Protein AF-A0A9E4KRG9-F1 (afdb_monomer_lite)

Secondary structure (DSSP, 8-state):
---S--TT-EEEE-S--TT--TTS-GGGTT-EEEEEEEEEEEE-HHHHHTT-TTPPEEEEEEEEEEHHHHHT--TTT---EEEEEEEGGGEEE----SS-------S-----HHHHHHHHHHHHHHHTTSS-HHHHHHHHHHHHHHHHHTT-------

Foldseek 3Di:
DDDPDDAFFKKAFACDFDVAAPPDDNLRHRFIWGFHDKPQWDFRVVVVVVVPPVGGTFIKTWTKDQPCRSVVHDCVVRVDIDTDIDTPSRIDGPPPDDDPPDDPDPDDPDQDPVRVVVVVVVVVCVVVVVDDPVVVVVVVVVVVVVVVVVPDDPPDDD

Structure (mmCIF, N/CA/C/O backbone):
data_AF-A0A9E4KRG9-F1
#
_entry.id   AF-A0A9E4KRG9-F1
#
loop_
_atom_site.group_PDB
_atom_site.id
_atom_site.type_symbol
_atom_site.label_atom_id
_atom_site.label_alt_id
_atom_site.label_comp_id
_atom_site.label_asym_id
_atom_site.label_entity_id
_atom_site.label_seq_id
_atom_site.pdbx_PDB_ins_code
_atom_site.Cartn_x
_atom_site.Cartn_y
_atom_site.Cartn_z
_atom_site.occupancy
_atom_site.B_iso_or_equiv
_atom_site.auth_seq_id
_atom_site.auth_comp_id
_atom_site.auth_asym_id
_atom_site.auth_atom_id
_atom_site.pdbx_PDB_model_num
ATOM 1 N N . MET A 1 1 ? -14.558 -3.776 16.386 1.00 57.44 1 MET A N 1
ATOM 2 C CA . MET A 1 1 ? -14.809 -3.079 15.109 1.00 57.44 1 MET A CA 1
ATOM 3 C C . MET A 1 1 ? -14.667 -4.122 14.015 1.00 57.44 1 MET A C 1
ATOM 5 O O . MET A 1 1 ? -13.702 -4.876 14.078 1.00 57.44 1 MET A O 1
ATOM 9 N N . ALA A 1 2 ? -15.660 -4.271 13.137 1.00 69.31 2 ALA A N 1
ATOM 10 C CA . ALA A 1 2 ? -15.587 -5.245 12.046 1.00 69.31 2 ALA A CA 1
ATOM 11 C C . ALA A 1 2 ? -14.516 -4.801 11.027 1.00 69.31 2 ALA A C 1
ATOM 13 O O . ALA A 1 2 ? -14.382 -3.591 10.827 1.00 69.31 2 ALA A O 1
ATOM 14 N N . PRO A 1 3 ? -13.743 -5.727 10.431 1.00 77.38 3 PRO A N 1
ATOM 15 C CA . PRO A 1 3 ? -12.738 -5.379 9.429 1.00 77.38 3 PRO A CA 1
ATOM 16 C C . PRO A 1 3 ? -13.413 -4.740 8.209 1.00 77.38 3 PRO A C 1
ATOM 18 O O . PRO A 1 3 ? -14.397 -5.269 7.696 1.00 77.38 3 PRO A O 1
ATOM 21 N N . LYS A 1 4 ? -12.905 -3.588 7.756 1.00 89.62 4 LYS A N 1
ATOM 22 C CA . LYS A 1 4 ? -13.447 -2.861 6.595 1.00 89.62 4 LYS A CA 1
ATOM 23 C C . LYS A 1 4 ? -13.113 -3.528 5.260 1.00 89.62 4 LYS A C 1
ATOM 25 O O . LYS A 1 4 ? -13.777 -3.246 4.263 1.00 89.62 4 LYS A O 1
ATOM 30 N N . TYR A 1 5 ? -12.071 -4.356 5.233 1.00 93.75 5 TYR A N 1
ATOM 31 C CA . TYR A 1 5 ? -11.558 -4.953 4.011 1.00 93.75 5 TYR A CA 1
ATOM 32 C C . TYR A 1 5 ? -11.323 -6.458 4.140 1.00 93.75 5 TYR A C 1
ATOM 34 O O . TYR A 1 5 ? -11.016 -6.961 5.222 1.00 93.75 5 TYR A O 1
ATOM 42 N N . GLU A 1 6 ? -11.404 -7.154 3.009 1.00 93.50 6 GLU A N 1
ATOM 43 C CA . GLU A 1 6 ? -11.217 -8.604 2.908 1.00 93.50 6 GLU A CA 1
ATOM 44 C C . GLU A 1 6 ? -9.914 -8.974 2.183 1.00 93.50 6 GLU A C 1
ATOM 46 O O . GLU A 1 6 ? -9.365 -8.199 1.394 1.00 93.50 6 GLU A O 1
ATOM 51 N N . ILE A 1 7 ? -9.409 -10.185 2.435 1.00 94.81 7 ILE A N 1
ATOM 52 C CA . ILE A 1 7 ? -8.264 -10.734 1.697 1.00 94.81 7 ILE A CA 1
ATOM 53 C C . ILE A 1 7 ? -8.642 -10.864 0.214 1.00 94.81 7 ILE A C 1
ATOM 55 O O . ILE A 1 7 ? -9.732 -11.306 -0.129 1.00 94.81 7 ILE A O 1
ATOM 59 N N . GLY A 1 8 ? -7.734 -10.456 -0.671 1.00 94.25 8 GLY A N 1
ATOM 60 C CA . GLY A 1 8 ? -7.955 -10.366 -2.114 1.00 94.25 8 GLY A CA 1
ATOM 61 C C . GLY A 1 8 ? -8.511 -9.015 -2.573 1.00 94.25 8 GLY A C 1
ATOM 62 O O . GLY A 1 8 ? -8.489 -8.721 -3.769 1.00 94.25 8 GLY A O 1
ATOM 63 N N . GLN A 1 9 ? -8.953 -8.148 -1.656 1.00 94.06 9 GLN A N 1
ATOM 64 C CA . GLN A 1 9 ? -9.490 -6.844 -2.027 1.00 94.06 9 GLN A CA 1
ATOM 65 C C . GLN A 1 9 ? -8.391 -5.892 -2.514 1.00 94.06 9 GLN A C 1
ATOM 67 O O . GLN A 1 9 ? -7.325 -5.756 -1.906 1.00 94.06 9 GLN A O 1
ATOM 72 N N . ARG A 1 10 ? -8.673 -5.183 -3.614 1.00 94.75 10 ARG A N 1
ATOM 73 C CA . ARG A 1 10 ? -7.819 -4.109 -4.133 1.00 94.75 10 ARG A CA 1
ATOM 74 C C . ARG A 1 10 ? -8.012 -2.830 -3.328 1.00 94.75 10 ARG A C 1
ATOM 76 O O . ARG A 1 10 ? -9.131 -2.341 -3.155 1.00 94.75 10 ARG A O 1
ATOM 83 N N . VAL A 1 11 ? -6.901 -2.247 -2.905 1.00 96.25 11 VAL A N 1
ATOM 84 C CA . VAL A 1 11 ? -6.856 -1.015 -2.114 1.00 96.25 11 VAL A CA 1
ATOM 85 C C . VAL A 1 11 ? -5.845 -0.036 -2.693 1.00 96.25 11 VAL A C 1
ATOM 87 O O . VAL A 1 11 ? -4.944 -0.404 -3.448 1.00 96.25 11 VAL A O 1
ATOM 90 N N . LYS A 1 12 ? -5.999 1.236 -2.340 1.00 96.06 12 LYS A N 1
ATOM 91 C CA . LYS A 1 12 ? -5.018 2.287 -2.597 1.00 96.06 12 LYS A CA 1
ATOM 92 C C . LYS A 1 12 ? -4.578 2.882 -1.268 1.00 96.06 12 LYS A C 1
ATOM 94 O O . LYS A 1 12 ? -5.410 3.120 -0.393 1.00 96.06 12 LYS A O 1
ATOM 99 N N . VAL A 1 13 ? -3.282 3.141 -1.140 1.00 95.69 13 VAL A N 1
ATOM 100 C CA . VAL A 1 13 ? -2.725 3.835 0.022 1.00 95.69 13 VAL A CA 1
ATOM 101 C C . VAL A 1 13 ? -2.901 5.339 -0.166 1.00 95.69 13 VAL A C 1
ATOM 103 O O . VAL A 1 13 ? -2.589 5.888 -1.225 1.00 95.69 13 VAL A O 1
ATOM 106 N N . LEU A 1 14 ? -3.396 6.029 0.856 1.00 94.00 14 LEU A N 1
ATOM 107 C CA . LEU A 1 14 ? -3.533 7.483 0.851 1.00 94.00 14 LEU A CA 1
ATOM 108 C C . LEU A 1 14 ? -2.160 8.177 0.814 1.00 94.00 14 LEU A C 1
ATOM 110 O O . LEU A 1 14 ? -1.163 7.665 1.322 1.00 94.00 14 LEU A O 1
ATOM 114 N N . MET A 1 15 ? -2.107 9.375 0.225 1.00 91.44 15 MET A N 1
ATOM 115 C CA . MET A 1 15 ? -0.889 10.204 0.213 1.00 91.44 15 MET A CA 1
ATOM 116 C C . MET A 1 15 ? -0.551 10.764 1.599 1.00 91.44 15 MET A C 1
ATOM 118 O O . MET A 1 15 ? 0.615 10.962 1.939 1.00 91.44 15 MET A O 1
ATOM 122 N N . GLN A 1 16 ? -1.584 11.025 2.396 1.00 86.50 16 GLN A N 1
ATOM 123 C CA . GLN A 1 16 ? -1.493 11.575 3.739 1.00 86.50 16 GLN A CA 1
ATOM 124 C C . GLN A 1 16 ? -2.760 11.233 4.521 1.00 86.50 16 GLN A C 1
ATOM 126 O O . GLN A 1 16 ? -3.843 11.145 3.941 1.00 86.50 16 GLN A O 1
ATOM 131 N N . VAL A 1 17 ? -2.618 11.084 5.837 1.00 79.56 17 VAL A N 1
ATOM 132 C CA . VAL A 1 17 ? -3.731 10.915 6.776 1.00 79.56 17 VAL A CA 1
ATOM 133 C C . VAL A 1 17 ? -3.519 11.887 7.930 1.00 79.56 17 VAL A C 1
ATOM 135 O O . VAL A 1 17 ? -2.557 11.766 8.695 1.00 79.56 17 VAL A O 1
ATOM 138 N N . THR A 1 18 ? -4.411 12.866 8.071 1.00 78.69 18 THR A N 1
ATOM 139 C CA . THR A 1 18 ? -4.404 13.772 9.225 1.00 78.69 18 THR A CA 1
ATOM 140 C C . THR A 1 18 ? -4.668 12.961 10.488 1.00 78.69 18 THR A C 1
ATOM 142 O O . THR A 1 18 ? -5.643 12.223 10.553 1.00 78.69 18 THR A O 1
ATOM 145 N N . GLY A 1 19 ? -3.794 13.052 11.493 1.00 70.69 19 GLY A N 1
ATOM 146 C CA . GLY A 1 19 ? -3.976 12.271 12.726 1.00 70.69 19 GLY A CA 1
ATOM 147 C C . GLY A 1 19 ? -3.641 10.771 12.613 1.00 70.69 19 GLY A C 1
ATOM 148 O O . GLY A 1 19 ? -3.603 10.101 13.640 1.00 70.69 19 GLY A O 1
ATOM 149 N N . GLY A 1 20 ? -3.337 10.265 11.412 1.00 66.69 20 GLY A N 1
ATOM 150 C CA . GLY A 1 20 ? -3.124 8.837 11.160 1.00 66.69 20 GLY A CA 1
ATOM 151 C C . GLY A 1 20 ? -1.806 8.282 11.691 1.00 66.69 20 GLY A C 1
ATOM 152 O O . GLY A 1 20 ? -0.917 9.008 12.150 1.00 66.69 20 GLY A O 1
ATOM 153 N N . THR A 1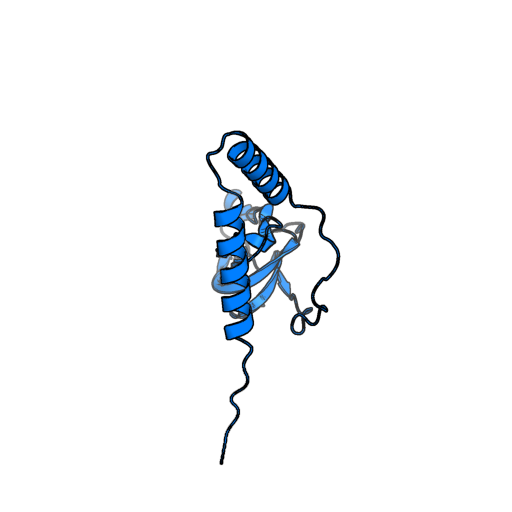 21 ? -1.659 6.964 11.616 1.00 70.44 21 THR A N 1
ATOM 154 C CA . THR A 1 21 ? -0.433 6.275 12.050 1.00 70.44 21 THR A CA 1
ATOM 155 C C . THR A 1 21 ? 0.797 6.758 11.256 1.00 70.44 21 THR A C 1
ATOM 157 O O . THR A 1 21 ? 0.727 6.989 10.055 1.00 70.44 21 THR A O 1
ATOM 160 N N . ILE A 1 22 ? 1.954 6.952 11.903 1.00 75.50 22 ILE A N 1
ATOM 161 C CA . ILE A 1 22 ? 3.155 7.533 11.246 1.00 75.50 22 ILE A CA 1
ATOM 162 C C . ILE A 1 22 ? 4.016 6.516 10.484 1.00 75.50 22 ILE A C 1
ATOM 164 O O . ILE A 1 22 ? 5.035 6.882 9.905 1.00 75.50 22 ILE A O 1
ATOM 168 N N . ARG A 1 23 ? 3.657 5.231 10.535 1.00 85.12 23 ARG A N 1
ATOM 169 C CA . ARG A 1 23 ? 4.525 4.127 10.104 1.00 85.12 23 ARG A CA 1
ATOM 170 C C . ARG A 1 23 ? 4.340 3.725 8.641 1.00 85.12 23 ARG A C 1
ATOM 172 O O . ARG A 1 23 ? 5.113 2.901 8.172 1.00 85.12 23 ARG A O 1
ATOM 179 N N . THR A 1 24 ? 3.392 4.323 7.917 1.00 90.69 24 THR A N 1
ATOM 180 C CA . THR A 1 24 ? 3.187 4.035 6.491 1.00 90.69 24 THR A CA 1
ATOM 181 C C . THR A 1 24 ? 4.335 4.620 5.652 1.00 90.69 24 THR A C 1
ATOM 183 O O . THR A 1 24 ? 4.474 5.856 5.591 1.00 90.69 24 THR A O 1
ATOM 186 N N . PRO A 1 25 ? 5.169 3.776 5.007 1.00 91.19 25 PRO A N 1
ATOM 187 C CA . PRO A 1 25 ? 6.351 4.223 4.270 1.00 91.19 25 PRO A CA 1
ATOM 188 C C . PRO A 1 25 ? 6.001 5.128 3.090 1.00 91.19 25 PRO A C 1
ATOM 190 O O . PRO A 1 25 ? 4.944 4.978 2.488 1.00 91.19 25 PRO A O 1
ATOM 193 N N . PHE A 1 26 ? 6.894 6.048 2.719 1.00 90.38 26 PHE A N 1
ATOM 194 C CA . PHE A 1 26 ? 6.642 6.983 1.615 1.00 90.38 26 PHE A CA 1
ATOM 195 C C . PHE A 1 26 ? 6.447 6.294 0.261 1.00 90.38 26 PHE A C 1
ATOM 197 O O . PHE A 1 26 ? 5.566 6.697 -0.489 1.00 90.38 26 PHE A O 1
ATOM 204 N N . PHE A 1 27 ? 7.213 5.239 -0.030 1.00 91.06 27 PHE A N 1
ATOM 205 C CA . PHE A 1 27 ? 7.211 4.586 -1.344 1.00 91.06 27 PHE A CA 1
ATOM 206 C C . PHE A 1 27 ? 5.897 3.866 -1.687 1.00 91.06 27 PHE A C 1
ATOM 208 O O . PHE A 1 27 ? 5.615 3.646 -2.859 1.00 91.06 27 PHE A O 1
ATOM 215 N N . VAL A 1 28 ? 5.067 3.524 -0.692 1.00 94.56 28 VAL A N 1
ATOM 21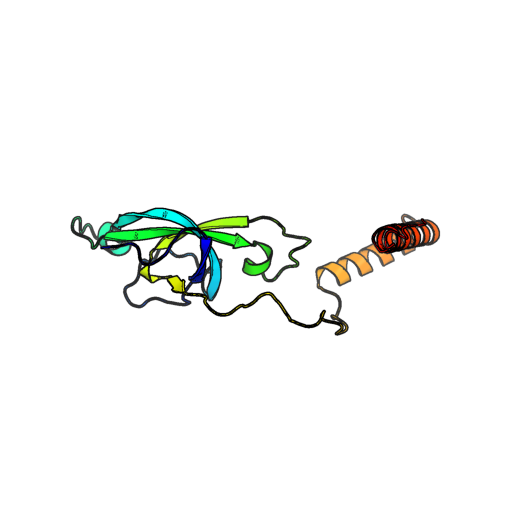6 C CA . VAL A 1 28 ? 3.742 2.923 -0.935 1.00 94.56 28 VAL A CA 1
ATOM 217 C C . VAL A 1 28 ? 2.620 3.955 -1.016 1.00 94.56 28 VAL A C 1
ATOM 219 O O . VAL A 1 28 ? 1.516 3.615 -1.434 1.00 94.56 28 VAL A O 1
ATOM 222 N N . ARG A 1 29 ? 2.852 5.213 -0.623 1.00 93.62 29 ARG A N 1
ATOM 223 C CA . ARG A 1 29 ? 1.800 6.242 -0.594 1.00 93.62 29 ARG A CA 1
ATOM 224 C C . ARG A 1 29 ? 1.333 6.567 -2.007 1.00 93.62 29 ARG A C 1
ATOM 226 O O . ARG A 1 29 ? 2.136 6.761 -2.911 1.00 93.62 29 ARG A O 1
ATOM 233 N N . GLY A 1 30 ? 0.017 6.603 -2.203 1.00 93.38 30 GLY A N 1
ATOM 234 C CA . GLY A 1 30 ? -0.599 6.791 -3.516 1.00 93.38 30 GLY A CA 1
ATOM 235 C C . GLY A 1 30 ? -0.592 5.548 -4.411 1.00 93.38 30 GLY A C 1
ATOM 236 O O . GLY A 1 30 ? -1.289 5.552 -5.428 1.00 93.38 30 GLY A O 1
ATOM 237 N N . LYS A 1 31 ? 0.129 4.480 -4.045 1.00 94.44 31 LYS A N 1
ATOM 238 C CA . LYS A 1 31 ? 0.239 3.256 -4.843 1.00 94.44 31 LYS A CA 1
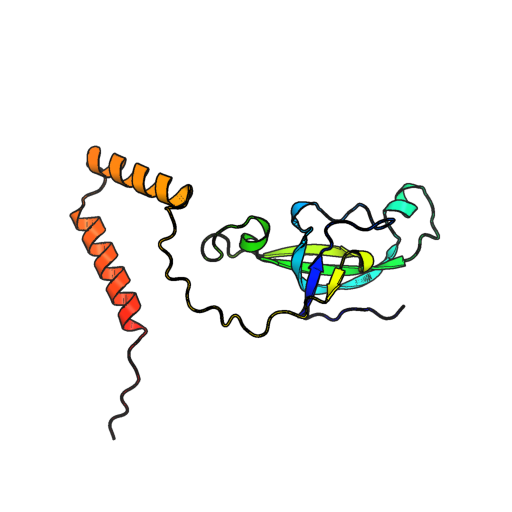ATOM 239 C C . LYS A 1 31 ? -0.938 2.306 -4.569 1.00 94.44 31 LYS A C 1
ATOM 241 O O . LYS A 1 31 ? -1.609 2.373 -3.532 1.00 94.44 31 LYS A O 1
ATOM 246 N N . LYS A 1 32 ? -1.223 1.443 -5.548 1.00 95.25 32 LYS A N 1
ATOM 247 C CA . LYS A 1 32 ? -2.306 0.445 -5.523 1.00 95.25 32 LYS A CA 1
ATOM 248 C C . LYS A 1 32 ? -1.746 -0.916 -5.108 1.00 95.25 32 LYS A C 1
ATOM 250 O O . LYS A 1 32 ? -0.679 -1.302 -5.578 1.00 95.25 32 LYS A O 1
ATOM 255 N N . GLY A 1 33 ? -2.480 -1.652 -4.283 1.00 95.12 33 GLY A N 1
ATOM 256 C CA . GLY A 1 33 ? -2.087 -2.976 -3.806 1.00 95.12 33 GLY A CA 1
ATOM 257 C C . GLY A 1 33 ? -3.280 -3.899 -3.571 1.00 95.12 33 GLY A C 1
ATOM 258 O O . GLY A 1 33 ? -4.434 -3.522 -3.790 1.00 95.12 33 GLY A O 1
ATOM 259 N N . VAL A 1 34 ? -2.991 -5.124 -3.136 1.00 96.44 34 VAL A N 1
ATOM 260 C CA . VAL A 1 34 ? -3.992 -6.156 -2.820 1.00 96.44 34 VAL A CA 1
ATOM 261 C C . VAL A 1 34 ? -3.790 -6.633 -1.392 1.00 96.44 34 VAL A C 1
ATOM 263 O O . VAL A 1 34 ? -2.659 -6.901 -0.993 1.00 96.44 34 VAL A O 1
ATOM 266 N N . ILE A 1 35 ? -4.865 -6.756 -0.621 1.00 96.81 35 ILE A N 1
ATOM 267 C CA . ILE A 1 35 ? -4.786 -7.300 0.737 1.00 96.81 35 ILE A CA 1
ATOM 268 C C . ILE A 1 35 ? -4.478 -8.792 0.667 1.00 96.81 35 ILE A C 1
ATOM 270 O O . ILE A 1 35 ? -5.198 -9.548 0.021 1.00 96.81 35 ILE A O 1
ATOM 274 N N . VAL A 1 36 ? -3.424 -9.219 1.353 1.00 97.31 36 VAL A N 1
ATOM 275 C CA . VAL A 1 36 ? -3.000 -10.627 1.427 1.00 97.31 36 VAL A CA 1
ATOM 276 C C . VAL A 1 36 ? -3.080 -11.196 2.841 1.00 97.31 36 VAL A C 1
ATOM 278 O O . VAL A 1 36 ? -3.099 -12.411 3.003 1.00 97.31 36 VAL A O 1
ATOM 281 N N . ALA A 1 37 ? -3.168 -10.339 3.862 1.00 95.31 37 ALA A N 1
ATOM 282 C CA . ALA A 1 37 ? -3.315 -10.749 5.254 1.00 95.31 37 ALA A CA 1
ATOM 283 C C . ALA A 1 37 ? -4.137 -9.733 6.059 1.00 95.31 37 ALA A C 1
ATOM 285 O O . ALA A 1 37 ? -4.098 -8.531 5.786 1.00 95.31 37 ALA A O 1
ATOM 286 N N . SER A 1 38 ? -4.840 -10.216 7.085 1.00 95.06 38 SER A N 1
ATOM 287 C CA . SER A 1 38 ? -5.468 -9.391 8.119 1.00 95.06 38 SER A CA 1
ATOM 288 C C . SER A 1 38 ? -4.932 -9.816 9.482 1.00 95.06 38 SER A C 1
ATOM 290 O O . SER A 1 38 ? -5.097 -10.966 9.882 1.00 95.06 38 SER A O 1
ATOM 292 N N . HIS A 1 39 ? -4.293 -8.888 10.194 1.00 92.44 39 HIS A N 1
ATOM 293 C CA . HIS A 1 39 ? -3.663 -9.142 11.498 1.00 92.44 39 HIS A CA 1
ATOM 294 C C . HIS A 1 39 ? -4.555 -8.728 12.676 1.00 92.44 39 HIS A C 1
ATOM 296 O O . HIS A 1 39 ? -4.169 -8.839 13.840 1.00 92.44 39 HIS A O 1
ATOM 302 N N . GLY A 1 40 ? -5.759 -8.228 12.387 1.00 89.06 40 GLY A N 1
ATOM 303 C CA . GLY A 1 40 ? -6.683 -7.721 13.392 1.00 89.06 40 GLY A CA 1
ATOM 304 C C . GLY A 1 40 ? -6.253 -6.377 14.007 1.00 89.06 40 GLY A C 1
ATOM 305 O O . GLY A 1 40 ? -5.401 -5.671 13.464 1.00 89.06 40 GLY A O 1
ATOM 306 N N . PRO A 1 41 ? -6.895 -5.963 15.115 1.00 89.31 41 PRO A N 1
ATOM 307 C CA . PRO A 1 41 ? -6.732 -4.631 15.694 1.00 89.31 41 PRO A CA 1
ATOM 308 C C . PRO A 1 41 ? -5.433 -4.475 16.506 1.00 89.31 41 PRO A C 1
ATOM 310 O O . PRO A 1 41 ? -5.274 -5.032 17.603 1.00 89.31 41 PRO A O 1
ATOM 313 N N . VAL A 1 42 ? -4.543 -3.607 16.022 1.00 87.00 42 VAL A N 1
ATOM 314 C CA . VAL A 1 42 ? -3.263 -3.247 16.654 1.00 87.00 42 VAL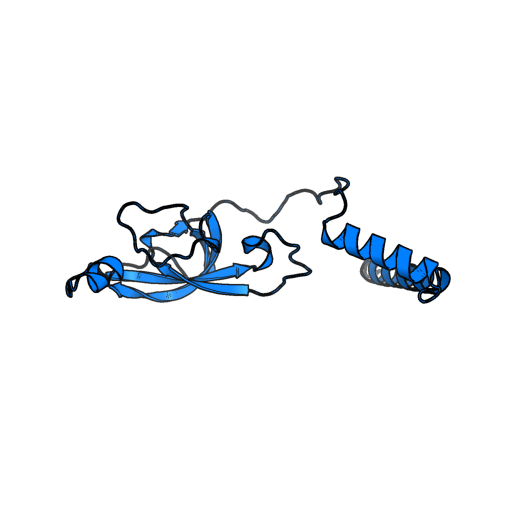 A CA 1
ATOM 315 C C . VAL A 1 42 ? -3.325 -1.796 17.145 1.00 87.00 42 VAL A C 1
ATOM 317 O O . VAL A 1 42 ? -3.938 -0.943 16.506 1.00 87.00 42 VAL A O 1
ATOM 320 N N . GLY A 1 43 ? -2.737 -1.504 18.310 1.00 83.38 43 GLY A N 1
ATOM 321 C CA . GLY A 1 43 ? -2.745 -0.150 18.879 1.00 83.38 43 GLY A CA 1
ATOM 322 C C . GLY A 1 43 ? -2.056 0.869 17.967 1.00 83.38 43 GLY A C 1
ATOM 323 O O . GLY A 1 43 ? -1.060 0.544 17.318 1.00 83.38 43 GLY A O 1
ATOM 324 N N . ASN A 1 44 ? -2.575 2.098 17.920 1.00 79.50 44 ASN A N 1
ATOM 325 C CA . ASN A 1 44 ? -1.984 3.164 17.116 1.00 79.50 44 ASN A CA 1
ATOM 326 C C . ASN A 1 44 ? -0.527 3.437 17.563 1.00 79.50 44 ASN A C 1
ATOM 328 O O . ASN A 1 44 ? -0.307 3.875 18.696 1.00 79.50 44 ASN A O 1
ATOM 332 N N . PRO A 1 45 ? 0.480 3.241 16.690 1.00 78.31 45 PRO A N 1
ATOM 333 C CA . PRO A 1 45 ? 1.887 3.379 17.051 1.00 78.31 45 PRO A CA 1
ATOM 334 C C . PRO A 1 45 ? 2.267 4.807 17.454 1.00 78.31 45 PRO A C 1
ATOM 336 O O . PRO A 1 45 ? 3.210 4.973 18.221 1.00 78.31 45 PRO A O 1
ATOM 339 N N . ARG A 1 46 ? 1.556 5.836 16.966 1.00 77.75 46 ARG A N 1
ATOM 340 C CA . ARG A 1 46 ? 1.790 7.227 17.380 1.00 77.75 46 ARG A CA 1
ATOM 341 C C . ARG A 1 46 ? 1.466 7.395 18.859 1.00 77.75 46 ARG A C 1
ATOM 343 O O . ARG A 1 46 ? 2.290 7.897 19.606 1.00 77.75 46 ARG A O 1
ATOM 350 N N . GLU A 1 47 ? 0.289 6.954 19.283 1.00 78.94 47 GLU A N 1
ATOM 351 C CA . GLU A 1 47 ? -0.141 7.078 20.677 1.00 78.94 47 GLU A CA 1
ATOM 352 C C . GLU A 1 47 ? 0.647 6.164 21.618 1.00 78.94 47 GLU A C 1
ATOM 354 O O . GLU A 1 47 ? 1.020 6.584 22.715 1.00 78.94 47 GLU A O 1
ATOM 359 N N . LEU A 1 48 ? 0.981 4.951 21.164 1.00 81.75 48 LEU A N 1
ATOM 360 C CA . LEU A 1 48 ? 1.867 4.050 21.900 1.00 81.75 48 LEU A CA 1
ATOM 361 C C . LEU A 1 48 ? 3.262 4.659 22.104 1.00 81.75 48 LEU A C 1
ATOM 363 O O . LEU A 1 48 ? 3.836 4.496 23.179 1.00 81.75 48 LEU A O 1
ATOM 367 N N . ALA A 1 49 ? 3.791 5.399 21.121 1.00 79.00 49 ALA A N 1
ATOM 368 C CA . ALA A 1 49 ? 5.069 6.101 21.259 1.00 79.00 49 ALA A CA 1
ATOM 369 C C . ALA A 1 49 ? 5.034 7.204 22.334 1.00 79.00 49 ALA A C 1
ATOM 371 O O . ALA A 1 49 ? 6.059 7.477 22.950 1.00 79.00 49 ALA A O 1
ATOM 372 N N . TYR A 1 50 ? 3.861 7.788 22.605 1.00 80.44 50 TYR A N 1
ATOM 373 C CA . TYR A 1 50 ? 3.644 8.742 23.701 1.00 80.44 50 TYR A CA 1
ATOM 374 C C . TYR A 1 50 ? 3.196 8.074 25.014 1.00 80.44 50 TYR A C 1
ATOM 376 O O . TYR A 1 50 ? 2.802 8.757 25.956 1.00 80.44 50 TYR A O 1
ATOM 384 N N . GLY A 1 51 ? 3.250 6.742 25.099 1.00 78.69 51 GLY A N 1
ATOM 385 C CA . GLY A 1 51 ? 2.944 5.996 26.320 1.00 78.69 51 GLY A CA 1
ATOM 386 C C . GLY A 1 51 ? 1.452 5.809 26.614 1.00 78.69 51 GLY A C 1
ATOM 387 O O . GLY A 1 51 ? 1.117 5.287 27.680 1.00 78.69 51 GLY A O 1
ATOM 388 N N . ASN A 1 52 ? 0.545 6.168 25.695 1.00 80.69 52 ASN A N 1
ATOM 389 C CA . ASN A 1 52 ? -0.881 5.909 25.883 1.00 80.69 52 ASN A CA 1
ATOM 390 C C . ASN A 1 52 ? -1.192 4.421 25.657 1.00 80.69 52 ASN A C 1
ATOM 392 O O . ASN A 1 52 ? -1.392 3.963 24.533 1.00 80.69 52 ASN A O 1
ATOM 396 N N . ARG A 1 53 ? -1.276 3.653 26.745 1.00 76.50 53 ARG A N 1
ATOM 397 C CA . ARG A 1 53 ? -1.618 2.219 26.702 1.00 76.50 53 ARG A CA 1
ATOM 398 C C . ARG A 1 53 ? -3.065 1.943 26.288 1.00 76.50 53 ARG A C 1
ATOM 400 O O . ARG A 1 53 ? -3.365 0.825 25.882 1.00 76.50 53 ARG A O 1
ATOM 407 N N . ASN A 1 54 ? -3.929 2.955 26.345 1.00 80.69 54 ASN A N 1
ATOM 408 C CA . ASN A 1 54 ? -5.324 2.880 25.918 1.00 80.69 54 ASN A CA 1
ATOM 409 C C . ASN A 1 54 ? -5.512 3.402 24.485 1.00 80.69 54 ASN A C 1
ATOM 411 O O . ASN A 1 54 ? -6.622 3.778 24.113 1.00 80.69 54 ASN A O 1
ATOM 415 N N . ALA A 1 55 ? -4.432 3.448 23.696 1.00 79.12 55 ALA A N 1
ATOM 416 C CA . ALA A 1 55 ? -4.474 3.888 22.311 1.00 79.12 55 ALA A CA 1
ATOM 417 C C . ALA A 1 55 ? -5.572 3.148 21.526 1.00 79.12 55 ALA A C 1
ATOM 419 O O . ALA A 1 55 ? -5.668 1.914 21.627 1.00 79.12 55 ALA A O 1
ATOM 420 N N . PRO A 1 56 ? -6.363 3.860 20.701 1.00 81.69 56 PRO A N 1
ATOM 421 C CA . PRO A 1 56 ? -7.323 3.236 19.808 1.00 81.69 56 PRO A CA 1
ATOM 422 C C . PRO A 1 56 ? -6.654 2.136 18.983 1.00 81.69 56 PRO A C 1
ATOM 424 O O . PRO A 1 56 ? -5.569 2.320 18.418 1.00 81.69 56 PRO A O 1
ATOM 427 N N . ARG A 1 57 ? -7.299 0.969 18.937 1.00 85.88 57 ARG A N 1
ATOM 428 C CA . ARG A 1 57 ? -6.809 -0.177 18.171 1.00 85.88 57 ARG A CA 1
ATOM 429 C C . ARG A 1 57 ? -7.454 -0.161 16.797 1.00 85.88 57 ARG A C 1
ATOM 431 O O . ARG A 1 57 ? -8.674 -0.254 16.685 1.00 85.88 57 ARG A O 1
ATOM 438 N N . VAL A 1 58 ? -6.622 -0.057 15.772 1.00 87.69 58 VAL A N 1
ATOM 439 C CA . VAL A 1 58 ? -7.032 0.039 14.371 1.00 87.69 58 VAL A CA 1
ATOM 440 C C . VAL A 1 58 ? -6.587 -1.244 13.661 1.00 87.69 58 VAL A C 1
ATOM 442 O O . VAL A 1 58 ? -5.478 -1.716 13.935 1.00 87.69 58 VAL A O 1
ATOM 445 N N . PRO A 1 59 ? -7.419 -1.856 12.798 1.00 91.94 59 PRO A N 1
ATOM 446 C CA . PRO A 1 59 ? -7.022 -3.045 12.051 1.00 91.94 59 PRO A CA 1
ATOM 447 C C . PRO A 1 59 ? -5.753 -2.823 11.219 1.00 91.94 59 PRO A C 1
ATOM 449 O O . PRO A 1 59 ? -5.575 -1.760 10.621 1.00 91.94 59 PRO A O 1
ATOM 452 N N . LEU A 1 60 ? -4.882 -3.832 11.193 1.00 93.00 60 LEU A N 1
ATOM 453 C CA . LEU A 1 60 ? -3.648 -3.856 10.410 1.00 93.00 60 LEU A CA 1
ATOM 454 C C . LEU A 1 60 ? -3.757 -4.913 9.306 1.00 93.00 60 LEU A C 1
ATOM 456 O O . LEU A 1 60 ? -4.129 -6.059 9.573 1.00 93.00 60 LEU A O 1
ATOM 460 N N . TYR A 1 61 ? -3.414 -4.532 8.079 1.00 95.94 61 TYR A N 1
ATOM 461 C CA . TYR A 1 61 ? -3.490 -5.398 6.904 1.00 95.94 61 TYR A CA 1
ATOM 462 C C . TYR A 1 61 ? -2.123 -5.540 6.247 1.00 95.94 61 TYR A C 1
ATOM 464 O O . TYR A 1 61 ? -1.422 -4.547 6.068 1.00 95.94 61 TYR A O 1
ATOM 472 N N . GLY A 1 62 ? -1.782 -6.752 5.817 1.00 97.25 62 GLY A N 1
ATOM 473 C CA . GLY A 1 62 ? -0.665 -6.972 4.905 1.00 97.25 62 GLY A CA 1
ATOM 474 C C . GLY A 1 62 ? -1.117 -6.684 3.479 1.00 97.25 62 GLY A C 1
ATOM 475 O O . GLY A 1 62 ? -2.016 -7.357 2.968 1.00 97.25 62 GLY A O 1
ATOM 476 N N . VAL A 1 63 ? -0.514 -5.688 2.831 1.00 97.62 63 VAL A N 1
ATOM 477 C CA . VAL A 1 63 ? -0.847 -5.285 1.459 1.00 97.62 63 VAL A CA 1
ATOM 478 C C . VAL A 1 63 ? 0.314 -5.619 0.533 1.00 97.62 63 VAL A C 1
ATOM 480 O O . VAL A 1 63 ? 1.439 -5.175 0.748 1.00 97.62 63 VAL A O 1
ATOM 483 N N . SER A 1 64 ? 0.038 -6.409 -0.502 1.00 97.44 64 SER A N 1
ATOM 484 C CA . SER A 1 64 ? 0.999 -6.794 -1.530 1.00 97.44 64 SER A CA 1
ATOM 485 C C . SER A 1 64 ? 1.015 -5.793 -2.682 1.00 97.44 64 SER A C 1
ATOM 487 O O . SER A 1 64 ? -0.027 -5.492 -3.275 1.00 97.44 64 SER A O 1
ATOM 489 N N . PHE A 1 65 ? 2.213 -5.350 -3.048 1.00 95.62 65 PHE A N 1
ATOM 490 C CA . PHE A 1 65 ? 2.496 -4.453 -4.161 1.00 95.62 65 PHE A CA 1
ATOM 491 C C . PHE A 1 65 ? 3.442 -5.131 -5.149 1.00 95.62 65 PHE A C 1
ATOM 493 O O . PHE A 1 65 ? 4.339 -5.868 -4.743 1.00 95.62 65 PHE A O 1
ATOM 500 N N . HIS A 1 66 ? 3.252 -4.864 -6.439 1.00 92.88 66 HIS A N 1
ATOM 501 C CA . HIS A 1 66 ? 4.243 -5.216 -7.453 1.00 92.88 66 HIS A CA 1
ATOM 502 C C . HIS A 1 66 ? 5.390 -4.209 -7.382 1.00 92.88 66 HIS A C 1
ATOM 504 O O . HIS A 1 66 ? 5.126 -3.004 -7.380 1.00 92.88 66 HIS A O 1
ATOM 510 N N . MET A 1 67 ? 6.635 -4.676 -7.319 1.00 90.25 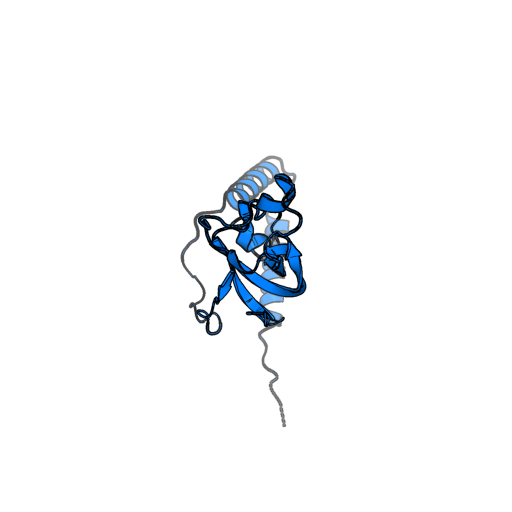67 MET A N 1
ATOM 511 C CA . MET A 1 67 ? 7.799 -3.801 -7.168 1.00 90.25 67 MET A CA 1
ATOM 512 C C . MET A 1 67 ? 7.929 -2.836 -8.349 1.00 90.25 67 MET A C 1
ATOM 514 O O . MET A 1 67 ? 8.105 -1.639 -8.127 1.00 90.25 67 MET A O 1
ATOM 518 N N . ALA A 1 68 ? 7.691 -3.306 -9.577 1.00 88.62 68 ALA A N 1
ATOM 519 C CA . ALA A 1 68 ? 7.629 -2.439 -10.755 1.00 88.62 68 ALA A CA 1
ATOM 520 C C . ALA A 1 68 ? 6.685 -1.230 -10.592 1.00 88.62 68 ALA A C 1
ATOM 522 O O . ALA A 1 68 ? 7.059 -0.098 -10.874 1.00 88.62 68 ALA A O 1
ATOM 523 N N . HIS A 1 69 ? 5.491 -1.420 -10.018 1.00 88.25 69 HIS A N 1
ATOM 524 C CA . HIS A 1 69 ? 4.541 -0.319 -9.804 1.00 88.25 69 HIS A CA 1
ATOM 525 C C . HIS A 1 69 ? 4.960 0.646 -8.686 1.00 88.25 69 HIS A C 1
ATOM 527 O O . HIS A 1 69 ? 4.492 1.787 -8.643 1.00 88.25 69 HIS A O 1
ATOM 533 N N . LEU A 1 70 ? 5.791 0.203 -7.739 1.00 89.25 70 LEU A N 1
ATOM 534 C CA . LEU A 1 70 ? 6.297 1.071 -6.676 1.00 89.25 70 LEU A CA 1
ATOM 535 C C . LEU A 1 70 ? 7.370 2.026 -7.198 1.00 89.25 70 LEU A C 1
ATOM 537 O O . LEU A 1 70 ? 7.371 3.188 -6.795 1.00 89.25 70 LEU A O 1
ATOM 541 N N . TYR A 1 71 ? 8.223 1.539 -8.099 1.00 85.38 71 TYR A N 1
ATOM 542 C CA . TYR A 1 71 ? 9.375 2.270 -8.630 1.00 85.38 71 TYR A CA 1
ATOM 543 C C . TYR A 1 71 ? 9.183 2.799 -10.054 1.00 85.38 71 TYR A C 1
ATOM 545 O O . TYR A 1 71 ? 10.087 3.436 -10.575 1.00 85.38 71 TYR A O 1
ATOM 553 N N . ASP A 1 72 ? 7.999 2.591 -10.638 1.00 85.88 72 ASP A N 1
ATOM 554 C CA . ASP A 1 72 ? 7.661 2.994 -12.008 1.00 85.88 72 ASP A CA 1
ATOM 555 C C . ASP A 1 72 ? 8.635 2.377 -13.041 1.00 85.88 72 ASP A C 1
ATOM 557 O O . ASP A 1 72 ? 9.078 3.025 -13.985 1.00 85.88 72 ASP A O 1
ATOM 561 N N . GLU A 1 73 ? 8.950 1.096 -12.820 1.00 84.50 73 GLU A N 1
ATOM 562 C CA . GLU A 1 73 ? 9.806 0.241 -13.653 1.00 84.50 73 GLU A CA 1
ATOM 563 C C . GLU A 1 73 ? 8.965 -0.729 -14.501 1.00 84.50 73 GLU A C 1
ATOM 565 O O . GLU A 1 73 ? 7.753 -0.860 -14.307 1.00 84.50 73 GLU A O 1
ATOM 570 N N . ASP A 1 74 ? 9.618 -1.449 -15.413 1.00 77.94 74 ASP A N 1
ATOM 571 C CA . ASP A 1 74 ? 8.987 -2.495 -16.222 1.00 77.94 74 ASP A CA 1
ATOM 572 C C . ASP A 1 74 ? 8.609 -3.728 -15.360 1.00 77.94 74 ASP A C 1
ATOM 574 O O . ASP A 1 74 ? 9.476 -4.284 -14.666 1.00 77.94 74 ASP A O 1
ATOM 578 N N . PRO A 1 75 ? 7.337 -4.182 -15.377 1.00 76.81 75 PRO A N 1
ATOM 579 C CA . PRO A 1 75 ? 6.905 -5.405 -14.705 1.00 76.81 75 PRO A CA 1
ATOM 580 C C . PRO A 1 75 ? 7.665 -6.671 -15.104 1.00 76.81 75 PRO A C 1
ATOM 582 O O . PRO A 1 75 ? 7.826 -7.537 -14.245 1.00 76.81 75 PRO A O 1
ATOM 585 N N . ASP A 1 76 ? 8.160 -6.762 -16.340 1.00 81.00 76 ASP A N 1
ATOM 586 C CA . ASP A 1 76 ? 8.899 -7.925 -16.844 1.00 81.00 76 ASP A CA 1
ATOM 587 C C . ASP A 1 76 ? 10.343 -7.964 -16.315 1.00 81.00 76 ASP A C 1
ATOM 589 O O . ASP A 1 76 ? 10.955 -9.030 -16.225 1.00 81.00 76 ASP A O 1
ATOM 593 N N . ILE A 1 77 ? 10.879 -6.812 -15.899 1.00 78.00 77 ILE A N 1
ATOM 594 C CA . ILE A 1 77 ? 12.208 -6.693 -15.281 1.00 78.00 77 ILE A CA 1
ATOM 595 C C . ILE A 1 77 ? 12.118 -6.883 -13.765 1.00 78.00 77 ILE A C 1
ATOM 597 O O . ILE A 1 77 ? 12.961 -7.554 -13.167 1.00 78.00 77 ILE A O 1
ATOM 601 N N . LEU A 1 78 ? 11.106 -6.285 -13.129 1.00 79.31 78 LEU A N 1
ATOM 602 C CA . LEU A 1 78 ? 10.963 -6.258 -11.675 1.00 79.31 78 LEU A CA 1
ATOM 603 C C . LEU A 1 78 ? 9.659 -6.934 -11.232 1.00 79.31 78 LEU A C 1
ATOM 605 O O . LEU A 1 78 ? 8.729 -6.290 -10.735 1.00 79.31 78 LEU A O 1
ATOM 609 N N . THR A 1 79 ? 9.642 -8.256 -11.406 1.00 83.38 79 THR A N 1
ATOM 610 C CA . THR A 1 79 ? 8.508 -9.171 -11.165 1.00 83.38 79 THR A CA 1
ATOM 611 C C . THR A 1 79 ? 8.210 -9.423 -9.683 1.00 83.38 79 THR A C 1
ATOM 613 O O . THR A 1 79 ? 7.139 -9.923 -9.325 1.00 83.38 79 THR A O 1
ATOM 616 N N . ASP A 1 80 ? 9.144 -9.063 -8.800 1.00 92.56 80 ASP A N 1
ATOM 617 C CA . ASP A 1 80 ? 9.016 -9.271 -7.364 1.00 92.56 80 ASP A CA 1
ATOM 618 C C . ASP A 1 80 ? 7.827 -8.517 -6.761 1.00 92.56 80 ASP A C 1
ATOM 620 O O . ASP A 1 80 ? 7.384 -7.453 -7.212 1.00 92.56 80 ASP A O 1
ATOM 624 N N . ARG A 1 81 ? 7.330 -9.058 -5.648 1.00 93.88 81 ARG A N 1
ATOM 625 C CA . ARG A 1 81 ? 6.270 -8.438 -4.857 1.00 93.88 81 ARG A CA 1
ATOM 626 C C . ARG A 1 81 ? 6.756 -8.167 -3.449 1.00 93.88 81 ARG A C 1
ATOM 628 O O . ARG A 1 81 ? 7.389 -9.012 -2.827 1.00 93.88 81 ARG A O 1
ATOM 635 N N . VAL A 1 82 ? 6.375 -7.015 -2.913 1.00 95.38 82 VAL A N 1
ATOM 636 C CA . VAL A 1 82 ? 6.613 -6.666 -1.511 1.00 95.38 82 VAL A CA 1
ATOM 637 C C . VAL A 1 82 ? 5.292 -6.633 -0.761 1.00 95.38 82 VAL A C 1
ATOM 639 O O . VAL A 1 82 ? 4.282 -6.152 -1.279 1.00 95.38 82 VAL A O 1
ATOM 642 N N . VAL A 1 83 ? 5.289 -7.162 0.460 1.00 97.12 83 VAL A N 1
ATOM 643 C CA . VAL A 1 83 ? 4.154 -7.065 1.380 1.00 97.12 83 VAL A CA 1
ATOM 644 C C . VAL A 1 83 ? 4.506 -6.062 2.464 1.00 97.12 83 VAL A C 1
ATOM 646 O O . VAL A 1 83 ? 5.560 -6.161 3.088 1.00 97.12 83 VAL A O 1
ATOM 649 N N . VAL A 1 84 ? 3.629 -5.086 2.669 1.00 96.69 84 VAL A N 1
ATOM 650 C CA . VAL A 1 84 ? 3.797 -4.041 3.680 1.00 96.69 84 VAL A CA 1
ATOM 651 C C . VAL A 1 84 ? 2.583 -4.047 4.593 1.00 96.69 84 VAL A C 1
ATOM 653 O O . VAL A 1 84 ? 1.448 -4.017 4.115 1.00 96.69 84 VAL A O 1
ATOM 656 N N . ASP A 1 85 ? 2.825 -4.058 5.901 1.00 95.31 85 ASP A N 1
ATOM 657 C CA . ASP A 1 85 ? 1.768 -3.937 6.900 1.00 95.31 85 ASP A CA 1
ATOM 658 C C . ASP A 1 85 ? 1.309 -2.476 7.017 1.00 95.31 85 ASP A C 1
ATOM 660 O O . ASP A 1 85 ? 2.094 -1.575 7.326 1.00 95.31 85 ASP A O 1
ATOM 664 N N . ILE A 1 86 ? 0.027 -2.234 6.743 1.00 94.31 86 ILE A N 1
ATOM 665 C CA . ILE A 1 86 ? -0.581 -0.904 6.660 1.00 94.31 86 ILE A CA 1
ATOM 666 C C . ILE A 1 86 ? -1.882 -0.888 7.470 1.00 94.31 86 ILE A C 1
ATOM 668 O O . ILE A 1 86 ? -2.716 -1.790 7.366 1.00 94.31 86 ILE A O 1
ATOM 672 N N . TRP A 1 87 ? -2.058 0.144 8.298 1.00 92.94 87 TRP A N 1
ATOM 673 C CA . TRP A 1 87 ? -3.276 0.328 9.089 1.00 92.94 87 TRP A CA 1
ATOM 674 C C . TRP A 1 87 ? -4.471 0.734 8.217 1.00 92.94 87 TRP A C 1
ATOM 676 O O . TRP A 1 87 ? -4.325 1.402 7.194 1.00 92.94 87 TRP A O 1
ATOM 686 N N . GLU A 1 88 ? -5.671 0.345 8.652 1.00 92.38 88 GLU A N 1
ATOM 687 C CA . GLU A 1 88 ? -6.937 0.561 7.938 1.00 92.38 88 GLU A CA 1
ATOM 688 C C . GLU A 1 88 ? -7.203 2.025 7.550 1.00 92.38 88 GLU A C 1
ATOM 690 O O . GLU A 1 88 ? -7.782 2.285 6.494 1.00 92.38 88 GLU A O 1
ATOM 695 N N . ASP A 1 89 ? -6.760 2.976 8.379 1.00 91.25 89 ASP A N 1
ATOM 696 C CA . ASP A 1 89 ? -6.926 4.423 8.193 1.00 91.25 89 ASP A CA 1
ATOM 697 C C . ASP A 1 89 ? -6.170 4.969 6.972 1.00 91.25 89 ASP A C 1
ATOM 699 O O . ASP A 1 89 ? -6.560 5.991 6.409 1.00 91.25 89 ASP A O 1
ATOM 703 N N . TRP A 1 90 ? -5.121 4.274 6.529 1.00 93.94 90 TRP A N 1
ATOM 704 C CA . TRP A 1 90 ? -4.348 4.625 5.336 1.00 93.94 90 TRP A CA 1
ATOM 705 C C . TRP A 1 90 ? -4.912 4.063 4.039 1.00 93.94 90 TRP A C 1
ATOM 707 O O . TRP A 1 90 ? -4.440 4.440 2.964 1.00 93.94 90 TRP A O 1
ATOM 717 N N . LEU A 1 91 ? -5.881 3.156 4.115 1.00 94.31 91 LEU A N 1
ATOM 718 C CA . LEU A 1 91 ? -6.389 2.441 2.957 1.00 94.31 91 LEU A CA 1
ATOM 719 C C . LEU A 1 91 ? -7.734 3.008 2.522 1.00 94.31 91 LEU A C 1
ATOM 721 O O . LEU A 1 91 ? -8.602 3.321 3.340 1.00 94.31 91 LEU A O 1
ATOM 725 N N . VAL A 1 92 ? -7.934 3.058 1.210 1.00 95.00 92 VAL A N 1
ATOM 726 C CA . VAL A 1 92 ? -9.243 3.262 0.587 1.00 95.00 92 VAL A CA 1
ATOM 727 C C . VAL A 1 92 ? -9.510 2.167 -0.447 1.00 95.00 92 VAL A C 1
ATOM 729 O O . VAL A 1 92 ? -8.558 1.678 -1.067 1.00 95.00 92 VAL A O 1
ATOM 732 N N . PRO A 1 93 ? -10.779 1.768 -0.665 1.00 93.81 93 PRO A N 1
ATOM 733 C CA . PRO A 1 93 ? -11.127 0.838 -1.732 1.00 93.81 93 PRO A CA 1
ATOM 734 C C . PRO A 1 93 ? -10.614 1.337 -3.088 1.00 93.81 93 PRO A C 1
ATOM 736 O O . PRO A 1 93 ? -10.885 2.476 -3.471 1.00 93.81 93 PRO A O 1
ATOM 739 N N . ASN A 1 94 ? -9.919 0.483 -3.839 1.00 87.12 94 ASN A N 1
ATOM 740 C CA . ASN A 1 94 ? -9.564 0.764 -5.229 1.00 87.12 94 ASN A CA 1
ATOM 741 C C . ASN A 1 94 ? -10.499 -0.022 -6.157 1.00 87.12 94 ASN A C 1
ATOM 743 O O . ASN A 1 94 ? -10.128 -1.057 -6.703 1.00 87.12 94 ASN A O 1
ATOM 747 N N . ILE A 1 95 ? -11.738 0.462 -6.278 1.00 69.50 95 ILE A N 1
ATOM 748 C CA . ILE A 1 95 ? -12.830 -0.205 -7.019 1.00 69.50 95 ILE A CA 1
ATOM 749 C C . ILE A 1 95 ? -12.714 0.044 -8.537 1.00 69.50 95 ILE A C 1
ATOM 751 O O . ILE A 1 95 ? -13.375 -0.606 -9.343 1.00 69.50 95 ILE A O 1
ATOM 755 N N . LEU A 1 96 ? -11.836 0.958 -8.957 1.00 51.84 96 LEU A N 1
ATOM 756 C CA . LEU A 1 96 ? -11.626 1.287 -10.361 1.00 51.84 96 LEU A CA 1
ATOM 757 C C . LEU A 1 96 ? -10.469 0.464 -10.932 1.00 51.84 96 LEU A C 1
ATOM 759 O O . LEU A 1 96 ? -9.314 0.867 -10.844 1.00 51.84 96 LEU A O 1
ATOM 763 N N . GLU A 1 97 ? -10.812 -0.710 -11.461 1.00 49.81 97 GLU A N 1
ATOM 764 C CA . GLU A 1 97 ? -10.267 -1.294 -12.699 1.00 49.81 97 GLU A CA 1
ATOM 765 C C . GLU A 1 97 ? -11.002 -2.621 -12.961 1.00 49.81 97 GLU A C 1
ATOM 767 O O . GLU A 1 97 ? -10.633 -3.690 -12.461 1.00 49.81 97 GLU A O 1
ATOM 772 N N . ARG A 1 98 ? -12.071 -2.540 -13.773 1.00 43.22 98 ARG A N 1
ATOM 773 C CA . ARG A 1 98 ? -12.388 -3.629 -14.710 1.00 43.22 98 ARG A CA 1
ATOM 774 C C . ARG A 1 98 ? -11.094 -3.948 -15.466 1.00 43.22 98 ARG A C 1
ATOM 776 O O . ARG A 1 98 ? -10.317 -3.024 -15.689 1.00 43.22 98 ARG A O 1
ATOM 783 N N . ALA A 1 99 ? -10.877 -5.233 -15.759 1.00 43.94 99 ALA A N 1
ATOM 784 C CA . ALA A 1 99 ? -9.713 -5.776 -16.463 1.00 43.94 99 ALA A CA 1
ATOM 785 C C . ALA A 1 99 ? -9.099 -4.758 -17.429 1.00 43.94 99 ALA A C 1
ATOM 787 O O . ALA A 1 99 ? -9.848 -4.107 -18.149 1.00 43.94 99 ALA A O 1
ATOM 788 N N . ASP A 1 100 ? -7.776 -4.615 -17.394 1.00 45.19 100 ASP A N 1
ATOM 789 C CA . ASP A 1 100 ? -7.019 -3.690 -18.231 1.00 45.19 100 ASP A CA 1
ATOM 790 C C . ASP A 1 100 ? -7.415 -3.852 -19.712 1.00 45.19 100 ASP A C 1
ATOM 792 O O . ASP A 1 100 ? -6.925 -4.725 -20.416 1.00 45.19 100 ASP A O 1
ATOM 796 N N . THR A 1 101 ? -8.387 -3.056 -20.162 1.00 45.28 101 THR A N 1
ATOM 797 C CA . THR A 1 101 ? -8.818 -2.938 -21.559 1.00 45.28 101 THR A CA 1
ATOM 798 C C . THR A 1 101 ? -8.144 -1.732 -22.197 1.00 45.28 101 THR A C 1
ATOM 800 O O . THR A 1 101 ? -8.728 -1.094 -23.077 1.00 45.28 101 THR A O 1
ATOM 803 N N . ARG A 1 102 ? -6.951 -1.339 -21.729 1.00 46.50 102 ARG A N 1
ATOM 804 C CA . ARG A 1 102 ? -6.155 -0.384 -22.492 1.00 46.50 102 ARG A CA 1
ATOM 805 C C . ARG A 1 102 ? -5.768 -1.079 -23.801 1.00 46.50 102 ARG A C 1
ATOM 807 O O . ARG A 1 102 ? -5.294 -2.215 -23.757 1.00 46.50 102 ARG A O 1
ATOM 814 N N . PRO A 1 103 ? -6.021 -0.468 -24.973 1.00 47.41 103 PRO A N 1
ATOM 815 C CA . PRO A 1 103 ? -5.412 -0.959 -26.198 1.00 47.41 103 PRO A CA 1
ATOM 816 C C . PRO A 1 103 ? -3.901 -1.021 -25.967 1.00 47.41 103 PRO A C 1
ATOM 818 O O . PRO A 1 103 ? -3.359 -0.141 -25.299 1.00 47.41 103 PRO A O 1
ATOM 821 N N . ILE A 1 104 ? -3.260 -2.082 -26.468 1.00 52.81 104 ILE A N 1
ATOM 822 C CA . ILE A 1 104 ? -1.800 -2.244 -26.432 1.00 52.81 104 ILE A CA 1
ATOM 823 C C . ILE A 1 104 ? -1.185 -0.898 -26.813 1.00 52.81 104 ILE A C 1
ATOM 825 O O . ILE A 1 104 ? -1.504 -0.379 -27.887 1.00 52.81 104 ILE A O 1
ATOM 829 N N . ASP A 1 105 ? -0.375 -0.331 -25.920 1.00 49.84 105 ASP A N 1
ATOM 830 C CA . ASP A 1 105 ? 0.325 0.914 -26.196 1.00 49.84 105 ASP A CA 1
ATOM 831 C C . ASP A 1 105 ? 1.267 0.670 -27.380 1.00 49.84 105 ASP A C 1
ATOM 833 O O . ASP A 1 105 ? 2.116 -0.222 -27.351 1.00 49.84 105 ASP A O 1
ATOM 837 N N . ARG A 1 106 ? 1.008 1.379 -28.478 1.00 59.34 106 ARG A N 1
ATOM 838 C CA . ARG A 1 106 ? 1.787 1.317 -29.721 1.00 59.34 106 ARG A CA 1
ATOM 839 C C . ARG A 1 106 ? 2.563 2.614 -29.942 1.00 59.34 106 ARG A C 1
ATOM 841 O O . ARG A 1 106 ? 3.082 2.805 -31.040 1.00 59.34 106 ARG A O 1
ATOM 848 N N . GLU A 1 107 ? 2.587 3.525 -28.966 1.00 51.38 107 GLU A N 1
ATOM 849 C CA . GLU A 1 107 ? 3.408 4.726 -29.074 1.00 51.38 107 GLU A CA 1
ATOM 850 C C . GLU A 1 107 ? 4.897 4.350 -29.074 1.00 51.38 107 GLU A C 1
ATOM 852 O O . GLU A 1 107 ? 5.339 3.443 -28.368 1.00 51.38 107 GLU A O 1
ATOM 857 N N . GLU A 1 108 ? 5.691 5.033 -29.903 1.00 49.44 108 GLU A N 1
ATOM 858 C CA . GLU A 1 108 ? 7.144 4.868 -29.907 1.00 49.44 108 GLU A CA 1
ATOM 859 C C . GLU A 1 108 ? 7.706 5.394 -28.581 1.00 49.44 108 GLU A C 1
ATOM 861 O O . GLU A 1 108 ? 7.952 6.591 -28.410 1.00 49.44 108 GLU A O 1
ATOM 866 N N . HIS A 1 109 ? 7.903 4.498 -27.614 1.00 53.78 109 HIS A N 1
ATOM 867 C CA . HIS A 1 109 ? 8.562 4.844 -26.366 1.00 53.78 109 HIS A CA 1
ATOM 868 C C . HIS A 1 109 ? 9.993 5.304 -26.666 1.00 53.78 109 HIS A C 1
ATOM 870 O O . HIS A 1 109 ? 10.819 4.552 -27.190 1.00 53.78 109 HIS A O 1
ATOM 876 N N . GLY A 1 110 ? 10.313 6.553 -26.317 1.00 56.28 110 GLY A N 1
ATOM 877 C CA . GLY A 1 110 ? 11.699 7.002 -26.293 1.00 56.28 110 GLY A CA 1
ATOM 878 C C . GLY A 1 110 ? 12.499 6.069 -25.386 1.00 56.28 110 GLY A C 1
ATOM 879 O O . GLY A 1 110 ? 12.109 5.879 -24.237 1.00 56.28 110 GLY A O 1
ATOM 880 N N . LEU A 1 111 ? 13.584 5.488 -25.915 1.00 58.59 111 LEU A N 1
ATOM 881 C CA . LEU A 1 111 ? 14.427 4.502 -25.226 1.00 58.59 111 LEU A CA 1
ATOM 882 C C . LEU A 1 111 ? 14.585 4.854 -23.738 1.00 58.59 111 LEU A C 1
ATOM 884 O O . LEU A 1 111 ? 15.045 5.960 -23.402 1.00 58.59 111 LEU A O 1
ATOM 888 N N . SER A 1 112 ? 14.231 3.912 -22.857 1.00 63.19 112 SER A N 1
ATOM 889 C CA . SER A 1 112 ? 14.425 4.056 -21.414 1.00 63.19 112 SER A CA 1
ATOM 890 C C . SER A 1 112 ? 15.888 4.411 -21.111 1.00 63.19 112 SER A C 1
ATOM 892 O O . SER A 1 112 ? 16.792 4.246 -21.936 1.00 63.19 112 SER A O 1
ATOM 894 N N . TYR A 1 113 ? 16.178 4.935 -19.917 1.00 57.56 113 TYR A N 1
ATOM 895 C CA . TYR A 1 113 ? 17.573 5.111 -19.487 1.00 57.56 113 TYR A CA 1
ATOM 896 C C . TYR A 1 113 ? 18.367 3.798 -19.607 1.00 57.56 113 TYR A C 1
ATOM 898 O O . TYR A 1 113 ? 19.514 3.808 -20.061 1.00 57.56 113 TYR A O 1
ATOM 906 N N . TYR A 1 114 ? 17.725 2.676 -19.273 1.00 50.56 114 TYR A N 1
ATOM 907 C CA . TYR A 1 114 ? 18.305 1.349 -19.420 1.00 50.56 114 TYR A CA 1
ATOM 908 C C . TYR A 1 114 ? 18.531 0.985 -20.893 1.00 50.56 114 TYR A C 1
ATOM 910 O O . TYR A 1 114 ? 19.656 0.649 -21.257 1.00 50.56 114 TYR A O 1
ATOM 918 N N . ASP A 1 115 ? 17.536 1.171 -21.764 1.00 66.62 115 ASP A N 1
ATOM 919 C CA . ASP A 1 115 ? 17.667 0.851 -23.194 1.00 66.62 115 ASP A CA 1
ATOM 920 C C . ASP A 1 115 ? 18.734 1.703 -23.879 1.00 66.62 115 ASP A C 1
ATOM 922 O O . ASP A 1 115 ? 19.522 1.200 -24.677 1.00 66.62 115 ASP A O 1
ATOM 926 N N . ARG A 1 116 ? 18.837 2.989 -23.517 1.00 72.19 116 ARG A N 1
ATOM 927 C CA . ARG A 1 116 ? 19.919 3.867 -23.992 1.00 72.19 116 ARG A CA 1
ATOM 928 C C . ARG A 1 116 ? 21.284 3.363 -23.545 1.00 72.19 116 ARG A C 1
ATOM 930 O O . ARG A 1 116 ? 22.238 3.421 -24.320 1.00 72.19 116 ARG A O 1
ATOM 937 N N . ARG A 1 117 ? 21.389 2.853 -22.316 1.00 62.53 117 ARG A N 1
ATOM 938 C CA . ARG A 1 117 ? 22.629 2.275 -21.790 1.00 62.53 117 ARG A CA 1
ATOM 939 C C . ARG A 1 117 ? 22.974 0.956 -22.482 1.00 62.53 117 ARG A C 1
ATOM 941 O O . ARG A 1 117 ? 24.142 0.758 -22.808 1.00 62.53 117 ARG A O 1
ATOM 948 N N . ILE A 1 118 ? 21.997 0.087 -22.738 1.00 73.00 118 ILE A N 1
ATOM 949 C CA . ILE A 1 118 ? 22.196 -1.174 -23.465 1.00 73.00 118 ILE A CA 1
ATOM 950 C C . ILE A 1 118 ? 22.575 -0.908 -24.922 1.00 73.00 118 ILE A C 1
ATOM 952 O O . ILE A 1 118 ? 23.550 -1.480 -25.402 1.00 73.00 118 ILE A O 1
ATOM 956 N N . ALA A 1 119 ? 21.903 0.025 -25.598 1.00 79.19 119 ALA A N 1
ATOM 957 C CA . ALA A 1 119 ? 22.251 0.435 -26.956 1.00 79.19 119 ALA A CA 1
ATOM 958 C C . ALA A 1 119 ? 23.673 1.019 -27.027 1.00 79.19 119 ALA A C 1
ATOM 960 O O . ALA A 1 119 ? 24.463 0.646 -27.896 1.00 79.19 119 ALA A O 1
ATOM 961 N N . ALA A 1 120 ? 24.043 1.888 -26.079 1.00 79.06 120 ALA A N 1
ATOM 962 C CA . ALA A 1 120 ? 25.396 2.437 -25.993 1.00 79.06 120 ALA A CA 1
ATOM 963 C C . ALA A 1 120 ? 26.453 1.351 -25.728 1.00 79.06 120 ALA A C 1
ATOM 965 O O . ALA A 1 120 ? 27.523 1.369 -26.342 1.00 79.06 120 ALA A O 1
ATOM 966 N N . LEU A 1 121 ? 26.154 0.389 -24.850 1.00 82.25 121 LEU A N 1
ATOM 967 C CA . LEU A 1 121 ? 27.040 -0.734 -24.558 1.00 82.25 121 LEU A CA 1
ATOM 968 C C . LEU A 1 121 ? 27.201 -1.649 -25.779 1.00 82.25 121 LEU A C 1
ATOM 970 O O . LEU A 1 121 ? 28.327 -2.004 -26.118 1.00 82.25 121 LEU A O 1
ATOM 974 N N . GLY A 1 122 ? 26.111 -1.967 -26.479 1.00 83.12 122 GLY A N 1
ATOM 975 C CA . GLY A 1 122 ? 26.138 -2.741 -27.721 1.00 83.12 122 GLY A CA 1
ATOM 976 C C . GLY A 1 122 ? 26.990 -2.070 -28.799 1.00 83.12 122 GLY A C 1
ATOM 977 O O . GLY A 1 122 ? 27.853 -2.713 -29.394 1.00 83.12 122 GLY A O 1
ATOM 978 N N . ASN A 1 123 ? 26.841 -0.755 -28.987 1.00 83.62 123 ASN A N 1
ATOM 979 C CA . ASN A 1 123 ? 27.674 0.018 -29.915 1.00 83.62 123 ASN A CA 1
ATOM 980 C C . ASN A 1 123 ? 29.165 -0.057 -29.558 1.00 83.62 123 ASN A C 1
ATOM 982 O O . ASN A 1 123 ? 30.005 -0.235 -30.440 1.00 83.62 123 ASN A O 1
ATOM 986 N N . LEU A 1 124 ? 29.502 0.040 -28.269 1.00 86.50 124 LEU A N 1
ATOM 987 C CA . LEU A 1 124 ? 30.886 -0.041 -27.806 1.00 86.50 124 LEU A CA 1
ATOM 988 C C . LEU A 1 124 ? 31.481 -1.441 -28.006 1.00 86.50 124 LEU A C 1
ATOM 990 O O . LEU A 1 124 ? 32.617 -1.562 -28.463 1.00 86.50 124 LEU A O 1
ATOM 994 N N . LEU A 1 125 ? 30.727 -2.492 -27.680 1.00 84.19 125 LEU A N 1
ATOM 995 C CA . LEU A 1 125 ? 31.171 -3.880 -27.827 1.00 84.19 125 LEU A CA 1
ATOM 996 C C . LEU A 1 125 ? 31.366 -4.260 -29.299 1.00 84.19 125 LEU A C 1
ATOM 998 O O . LEU A 1 125 ? 32.376 -4.884 -29.625 1.00 84.19 125 LEU A O 1
ATOM 1002 N N . ASN A 1 126 ? 30.473 -3.807 -30.185 1.00 81.12 126 ASN A N 1
ATOM 1003 C CA . ASN A 1 126 ? 30.636 -3.935 -31.636 1.00 81.12 126 ASN A CA 1
ATOM 1004 C C . ASN A 1 126 ? 31.893 -3.201 -32.124 1.00 81.12 126 ASN A C 1
ATOM 1006 O O . ASN A 1 126 ? 32.720 -3.783 -32.821 1.00 81.12 126 ASN A O 1
ATOM 1010 N N . ALA A 1 127 ? 32.095 -1.944 -31.711 1.00 82.50 127 ALA A N 1
ATOM 1011 C CA . ALA A 1 127 ? 33.269 -1.159 -32.107 1.00 82.50 127 ALA A CA 1
ATOM 1012 C C . ALA A 1 127 ? 34.598 -1.767 -31.623 1.00 82.50 127 ALA A C 1
ATOM 1014 O O . ALA A 1 127 ? 35.644 -1.556 -32.234 1.00 82.50 127 ALA A O 1
ATOM 1015 N N . LYS A 1 128 ? 34.569 -2.511 -30.514 1.00 85.56 128 LYS A N 1
ATOM 1016 C CA . LYS A 1 128 ? 35.725 -3.229 -29.966 1.00 85.56 128 LYS A CA 1
ATOM 1017 C C . LYS A 1 128 ? 35.867 -4.661 -30.497 1.00 85.56 128 LYS A C 1
ATOM 1019 O O . LYS A 1 128 ? 36.844 -5.315 -30.146 1.00 85.56 128 LYS A O 1
ATOM 1024 N N . GLY A 1 129 ? 34.938 -5.133 -31.333 1.00 82.12 129 GLY A N 1
ATOM 1025 C CA . GLY A 1 129 ? 34.961 -6.473 -31.927 1.00 82.12 129 GLY A CA 1
ATOM 1026 C C . GLY A 1 129 ? 34.620 -7.610 -30.958 1.00 82.12 129 GLY A C 1
ATOM 1027 O O . GLY A 1 129 ? 34.868 -8.767 -31.280 1.00 82.12 129 GLY A O 1
ATOM 1028 N N . PHE A 1 130 ? 34.070 -7.300 -29.778 1.00 76.75 130 PHE A N 1
ATOM 1029 C CA . PHE A 1 130 ? 33.641 -8.307 -28.797 1.00 76.75 130 PHE A CA 1
ATOM 1030 C C . PHE A 1 130 ? 32.246 -8.866 -29.086 1.00 76.75 130 PHE A C 1
ATOM 1032 O O . PHE A 1 130 ? 31.895 -9.918 -28.565 1.00 76.75 130 PHE A O 1
ATOM 1039 N N . MET A 1 131 ? 31.454 -8.162 -29.896 1.00 74.88 131 MET A N 1
ATOM 1040 C CA . MET A 1 131 ? 30.162 -8.620 -30.394 1.00 74.88 131 MET A CA 1
ATOM 1041 C C . MET A 1 131 ? 30.210 -8.628 -31.922 1.00 74.88 131 MET A C 1
ATOM 1043 O O . MET A 1 131 ? 30.683 -7.666 -32.532 1.00 74.88 131 MET A O 1
ATOM 1047 N N . ASN A 1 132 ? 29.754 -9.723 -32.531 1.00 78.38 132 ASN A N 1
ATOM 1048 C CA . ASN A 1 132 ? 29.623 -9.835 -33.977 1.00 78.38 132 ASN A CA 1
ATOM 1049 C C . ASN A 1 132 ? 28.167 -9.571 -34.377 1.00 78.38 132 ASN A C 1
ATOM 1051 O O . ASN A 1 132 ? 27.239 -10.189 -33.856 1.00 78.38 132 ASN A O 1
ATOM 1055 N N . ILE A 1 133 ? 27.972 -8.668 -35.338 1.00 74.56 133 ILE A N 1
ATOM 1056 C CA . ILE A 1 133 ? 26.651 -8.286 -35.844 1.00 74.56 133 ILE A CA 1
ATOM 1057 C C . ILE A 1 133 ? 25.849 -9.485 -36.372 1.00 74.56 133 ILE A C 1
ATOM 1059 O O . ILE A 1 133 ? 24.622 -9.493 -36.282 1.00 74.56 133 ILE A O 1
ATOM 1063 N N . ASP A 1 134 ? 26.531 -10.511 -36.883 1.00 70.69 134 ASP A N 1
ATOM 1064 C CA . ASP A 1 134 ? 25.890 -11.710 -37.417 1.00 70.69 134 ASP A CA 1
ATOM 1065 C C . ASP A 1 134 ? 25.337 -12.628 -36.318 1.00 70.69 134 ASP A C 1
ATOM 1067 O O . ASP A 1 134 ? 24.310 -13.274 -36.527 1.00 70.69 134 ASP A O 1
ATOM 1071 N N . GLU A 1 135 ? 25.953 -12.655 -35.133 1.00 73.94 135 GLU A N 1
ATOM 1072 C CA . GLU A 1 135 ? 25.432 -13.401 -33.978 1.00 73.94 135 GLU A CA 1
ATOM 1073 C C . GLU A 1 135 ? 24.194 -12.710 -33.403 1.00 73.94 135 GLU A C 1
ATOM 1075 O O . GLU A 1 135 ? 23.162 -13.353 -33.207 1.00 73.94 135 GLU A O 1
ATOM 1080 N N . SER A 1 136 ? 24.247 -11.384 -33.248 1.00 68.62 136 SER A N 1
ATOM 1081 C CA . SER A 1 136 ? 23.097 -10.589 -32.803 1.00 68.62 136 SER A CA 1
ATOM 1082 C C . SER A 1 136 ? 21.907 -10.713 -33.760 1.00 68.62 136 SER A C 1
ATOM 1084 O O . SER A 1 136 ? 20.768 -10.826 -33.315 1.00 68.62 136 SER A O 1
ATOM 1086 N N . ARG A 1 137 ? 22.150 -10.756 -35.081 1.00 73.69 137 ARG A N 1
ATOM 1087 C CA . ARG A 1 137 ? 21.100 -10.997 -36.089 1.00 73.69 137 ARG A CA 1
ATOM 1088 C C . ARG A 1 137 ? 20.443 -12.370 -35.949 1.00 73.69 137 ARG A C 1
ATOM 1090 O O . ARG A 1 137 ? 19.230 -12.467 -36.114 1.00 73.69 137 ARG A O 1
ATOM 1097 N N . ARG A 1 138 ? 21.221 -13.421 -35.664 1.00 73.06 138 ARG A N 1
ATOM 1098 C CA . ARG A 1 138 ? 20.695 -14.787 -35.497 1.00 73.06 138 ARG A CA 1
ATOM 1099 C C . ARG A 1 138 ? 19.806 -14.905 -34.263 1.00 73.06 138 ARG A C 1
ATOM 1101 O O . ARG A 1 138 ? 18.715 -15.445 -34.380 1.00 73.06 138 ARG A O 1
ATOM 1108 N N . LEU A 1 139 ? 20.226 -14.330 -33.137 1.00 72.69 139 LEU A N 1
ATOM 1109 C CA . LEU A 1 139 ? 19.439 -14.328 -31.898 1.00 72.69 139 LEU A CA 1
ATOM 1110 C C . LEU A 1 139 ? 18.102 -13.591 -32.057 1.00 72.69 139 LEU A C 1
ATOM 1112 O O . LEU A 1 139 ? 17.075 -14.065 -31.584 1.00 72.69 139 LEU A O 1
ATOM 1116 N N . VAL A 1 140 ? 18.086 -12.459 -32.771 1.00 72.56 140 VAL A N 1
ATOM 1117 C CA . VAL A 1 140 ? 16.834 -11.739 -33.072 1.00 72.56 140 VAL A CA 1
ATOM 1118 C C . VAL A 1 140 ? 15.896 -12.593 -33.929 1.00 72.56 140 VAL A C 1
ATOM 1120 O O . VAL A 1 140 ? 14.701 -12.659 -33.652 1.00 72.56 140 VAL A O 1
ATOM 1123 N N . ALA A 1 141 ? 16.428 -13.279 -34.944 1.00 71.25 141 ALA A N 1
ATOM 1124 C CA . ALA A 1 141 ? 15.631 -14.165 -35.792 1.00 71.25 141 ALA A CA 1
ATOM 1125 C C . ALA A 1 141 ? 15.062 -15.374 -35.023 1.00 71.25 141 ALA A C 1
ATOM 1127 O O . ALA A 1 141 ? 13.959 -15.826 -35.325 1.00 71.25 141 ALA A O 1
ATOM 1128 N N . GLU A 1 142 ? 15.797 -15.881 -34.033 1.00 72.06 142 GLU A N 1
ATOM 1129 C CA . GLU A 1 142 ? 15.366 -16.972 -33.154 1.00 72.06 142 GLU A CA 1
ATOM 1130 C C . GLU A 1 142 ? 14.233 -16.533 -32.212 1.00 72.06 142 GLU A C 1
ATOM 1132 O O . GLU A 1 142 ? 13.201 -17.200 -32.150 1.00 72.06 142 GLU A O 1
ATOM 1137 N N . LEU A 1 143 ? 14.347 -15.354 -31.590 1.00 66.44 143 LEU A N 1
ATOM 1138 C CA . LEU A 1 143 ? 13.277 -14.765 -30.770 1.00 66.44 143 LEU A CA 1
ATOM 1139 C C . LEU A 1 143 ? 11.984 -14.531 -31.570 1.00 66.44 143 LEU A C 1
ATOM 1141 O O . LEU A 1 143 ? 10.884 -14.822 -31.096 1.00 66.44 143 LEU A O 1
ATOM 1145 N N . ASP A 1 144 ? 12.101 -14.033 -32.805 1.00 59.25 144 ASP A N 1
ATOM 1146 C CA . ASP A 1 144 ? 10.951 -13.841 -33.696 1.00 59.25 144 ASP A CA 1
ATOM 1147 C C . ASP A 1 144 ? 10.282 -15.169 -34.086 1.00 59.25 144 ASP A C 1
ATOM 1149 O O . ASP A 1 144 ? 9.065 -15.217 -34.291 1.00 59.25 144 ASP A O 1
ATOM 1153 N N . TYR A 1 145 ? 11.059 -16.249 -34.195 1.00 63.62 145 TYR A N 1
ATOM 1154 C CA . TYR A 1 145 ? 10.543 -17.585 -34.474 1.00 63.62 145 TYR A CA 1
ATOM 1155 C C . TYR A 1 145 ? 9.773 -18.154 -33.275 1.00 63.62 145 TYR A C 1
ATOM 1157 O O . TYR A 1 145 ? 8.642 -18.613 -33.445 1.00 63.62 145 TYR A O 1
ATOM 1165 N N . GLU A 1 146 ? 10.328 -18.060 -32.064 1.00 64.81 146 GLU A N 1
ATOM 1166 C CA . GLU A 1 146 ? 9.658 -18.497 -30.829 1.00 64.81 146 GLU A CA 1
ATOM 1167 C C . GLU A 1 146 ? 8.330 -17.764 -30.611 1.00 64.81 146 GLU A C 1
ATOM 1169 O O . GLU A 1 146 ? 7.321 -18.378 -30.258 1.00 64.81 146 GLU A O 1
ATOM 1174 N N . ARG A 1 147 ? 8.300 -16.461 -30.913 1.00 55.31 147 ARG A N 1
ATOM 1175 C CA . ARG A 1 147 ? 7.098 -15.631 -30.787 1.00 55.31 147 ARG A CA 1
ATOM 1176 C C . ARG A 1 147 ? 6.000 -15.989 -31.791 1.00 55.31 147 ARG A C 1
ATOM 1178 O O . ARG A 1 147 ? 4.829 -15.847 -31.473 1.00 55.31 147 ARG A O 1
ATOM 1185 N N . ARG A 1 148 ? 6.354 -16.456 -32.994 1.00 58.50 148 ARG A N 1
ATOM 1186 C CA . ARG A 1 148 ? 5.381 -16.921 -34.005 1.00 58.50 148 ARG A CA 1
ATOM 1187 C C . ARG A 1 148 ? 4.936 -18.366 -33.771 1.00 58.50 148 ARG A C 1
ATOM 1189 O O . ARG A 1 148 ? 3.838 -18.736 -34.178 1.00 58.50 148 ARG A O 1
ATOM 1196 N N . GLY A 1 149 ? 5.763 -19.181 -33.115 1.00 53.56 149 GLY A N 1
ATOM 1197 C CA . GLY A 1 149 ? 5.443 -20.568 -32.770 1.00 53.56 149 GLY A CA 1
ATOM 1198 C C . GLY A 1 149 ? 4.318 -20.710 -31.739 1.00 53.56 149 GLY A C 1
ATOM 1199 O O . GLY A 1 149 ? 3.628 -21.727 -31.727 1.00 53.56 149 GLY A O 1
ATOM 1200 N N . THR A 1 150 ? 4.082 -19.688 -30.913 1.00 51.69 150 THR A N 1
ATOM 1201 C CA . THR A 1 150 ? 2.993 -19.653 -29.920 1.00 51.69 150 THR A CA 1
ATOM 1202 C C . THR A 1 150 ? 1.643 -19.198 -30.490 1.00 51.69 150 THR A C 1
ATOM 1204 O O . THR A 1 150 ? 0.635 -19.290 -29.790 1.00 51.69 150 THR A O 1
ATOM 1207 N N . GLU A 1 151 ? 1.582 -18.769 -31.757 1.00 48.41 151 GLU A N 1
ATOM 1208 C CA . GLU A 1 151 ? 0.366 -18.236 -32.396 1.00 48.41 151 GLU A CA 1
ATOM 1209 C C . GLU A 1 151 ? -0.324 -19.212 -33.375 1.00 48.41 151 GLU A C 1
ATOM 1211 O O . GLU A 1 151 ? -1.256 -18.817 -34.076 1.00 48.41 151 GLU A O 1
ATOM 1216 N N . HIS A 1 152 ? 0.074 -20.490 -33.451 1.00 40.03 152 HIS A N 1
ATOM 1217 C CA . HIS A 1 152 ? -0.563 -21.434 -34.384 1.00 40.03 152 HIS A CA 1
ATOM 1218 C C . HIS A 1 152 ? -1.875 -22.023 -33.818 1.00 40.03 152 HIS A C 1
ATOM 1220 O O . HIS A 1 152 ? -1.836 -22.719 -32.799 1.00 40.03 152 HIS A O 1
ATOM 1226 N N . PRO A 1 153 ? -3.045 -21.807 -34.455 1.00 43.22 153 PRO A N 1
ATOM 1227 C CA . PRO A 1 153 ? -4.288 -22.433 -34.028 1.00 43.22 153 PRO A CA 1
ATOM 1228 C C . PRO A 1 153 ? -4.285 -23.919 -34.400 1.00 43.22 153 PRO A C 1
ATOM 1230 O O . PRO A 1 153 ? -3.862 -24.311 -35.488 1.00 43.22 153 PRO A O 1
ATOM 1233 N N . MET A 1 154 ? -4.801 -24.738 -33.486 1.00 37.72 154 MET A N 1
ATOM 1234 C CA . MET A 1 154 ? -5.090 -26.155 -33.691 1.00 37.72 154 MET A CA 1
ATOM 1235 C C . MET A 1 154 ? -6.061 -26.303 -34.872 1.00 37.72 154 MET A C 1
ATOM 1237 O O . MET A 1 154 ? -7.271 -26.127 -34.719 1.00 37.72 154 MET A O 1
ATOM 1241 N N . VAL A 1 155 ? -5.540 -26.600 -36.063 1.00 44.12 155 VAL A N 1
ATOM 1242 C CA . VAL A 1 155 ? -6.362 -27.034 -37.194 1.00 44.12 155 VAL A CA 1
ATOM 1243 C C . VAL A 1 155 ? -6.746 -28.483 -36.920 1.00 44.12 155 VAL A C 1
ATOM 1245 O O . VAL A 1 155 ? -5.958 -29.400 -37.139 1.00 44.12 155 VAL A O 1
ATOM 1248 N N . ASN A 1 156 ? -7.958 -28.684 -36.405 1.00 43.19 156 ASN A N 1
ATOM 1249 C CA . ASN A 1 156 ? -8.589 -29.997 -36.399 1.00 43.19 156 ASN A CA 1
ATOM 1250 C C . ASN A 1 156 ? -8.822 -30.404 -37.860 1.00 43.19 156 ASN A C 1
ATOM 1252 O O . ASN A 1 156 ? -9.556 -29.727 -38.581 1.00 43.19 156 ASN A O 1
ATOM 1256 N N . HIS A 1 157 ? -8.170 -31.472 -38.308 1.00 39.09 157 HIS A N 1
ATOM 1257 C CA . HIS A 1 157 ? -8.605 -32.214 -39.487 1.00 39.09 157 HIS A CA 1
ATOM 1258 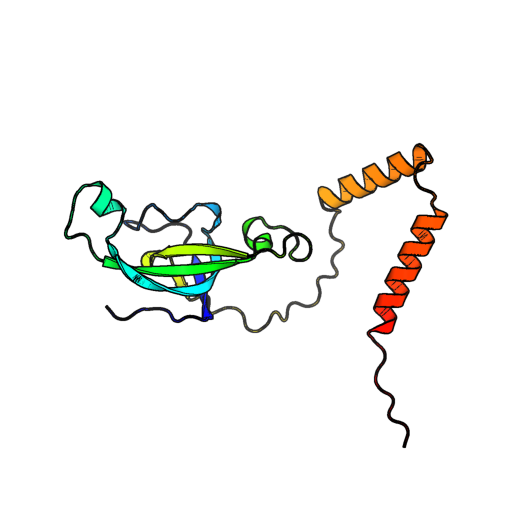C C . HIS A 1 157 ? -9.444 -33.402 -39.016 1.00 39.09 157 HIS A C 1
ATOM 1260 O O . HIS A 1 157 ? -8.982 -34.192 -38.191 1.00 39.09 157 HIS A O 1
ATOM 1266 N N . GLU A 1 158 ? -10.682 -33.445 -39.513 1.00 38.78 158 GLU A N 1
ATOM 1267 C CA . GLU A 1 158 ? -11.555 -34.626 -39.556 1.00 38.78 158 GLU A CA 1
ATOM 1268 C C . GLU A 1 158 ? -11.015 -35.682 -40.530 1.00 38.78 158 GLU A C 1
ATOM 1270 O O . GLU A 1 158 ? -10.362 -35.294 -41.530 1.00 38.78 158 GLU A O 1
#

Radius of gyration: 23.96 Å; chains: 1; bounding box: 51×48×66 Å

pLDDT: mean 77.53, std 16.76, range [37.72, 97.62]

Sequence (158 aa):
MAPKYEIGQRVKVLMQVTGGTIRTPFFVRGKKGVIVASHGPVGNPRELAYGNRNAPRVPLYGVSFHMAHLYDEDPDILTDRVVVDIWEDWLVPNILERADTRPIDREEHGLSYYDRRIAALGNLLNAKGFMNIDESRRLVAELDYERRGTEHPMVNHE